Protein AF-A0A804MGW9-F1 (afdb_monomer_lite)

Structure (mmCIF, N/CA/C/O backbone):
data_AF-A0A804MGW9-F1
#
_entry.id   AF-A0A804MGW9-F1
#
loop_
_atom_site.group_PDB
_atom_site.id
_atom_site.type_symbol
_atom_site.label_atom_id
_atom_site.label_alt_id
_atom_site.label_comp_id
_atom_site.label_asym_id
_atom_site.label_entity_id
_atom_site.label_seq_id
_atom_site.pdbx_PDB_ins_code
_atom_site.Cartn_x
_atom_site.Cartn_y
_atom_site.Cartn_z
_atom_site.occupancy
_atom_site.B_iso_or_equiv
_atom_site.auth_seq_id
_atom_site.auth_comp_id
_atom_site.auth_asym_id
_atom_site.auth_atom_id
_atom_site.pdbx_PDB_model_num
ATOM 1 N N . MET A 1 1 ? -77.422 -20.253 51.905 1.00 38.09 1 MET A N 1
ATOM 2 C CA . MET A 1 1 ? -76.704 -21.201 51.023 1.00 38.09 1 MET A CA 1
ATOM 3 C C . MET A 1 1 ? -75.839 -20.375 50.079 1.00 38.09 1 MET A C 1
ATOM 5 O O . MET A 1 1 ? -76.266 -19.282 49.735 1.00 38.09 1 MET A O 1
ATOM 9 N N . VAL A 1 2 ? -74.594 -20.799 49.842 1.00 47.47 2 VAL A N 1
ATOM 10 C CA . VAL A 1 2 ? -73.449 -19.959 49.424 1.00 47.47 2 VAL A CA 1
ATOM 11 C C . VAL A 1 2 ? -73.720 -19.202 48.117 1.00 47.47 2 VAL A C 1
ATOM 13 O O . VAL A 1 2 ? -74.028 -19.816 47.105 1.00 47.47 2 VAL A O 1
ATOM 16 N N . ALA A 1 3 ? -73.618 -17.871 48.167 1.00 52.12 3 ALA A N 1
ATOM 17 C CA . ALA A 1 3 ? -73.783 -16.984 47.022 1.00 52.12 3 ALA A CA 1
ATOM 18 C C . ALA A 1 3 ? -72.464 -16.886 46.240 1.00 52.12 3 ALA A C 1
ATOM 20 O O . ALA A 1 3 ? -71.469 -16.380 46.767 1.00 52.12 3 ALA A O 1
ATOM 21 N N . GLU A 1 4 ? -72.459 -17.364 44.996 1.00 55.78 4 GLU A N 1
ATOM 22 C CA . GLU A 1 4 ? -71.411 -17.071 44.019 1.00 55.78 4 GLU A CA 1
ATOM 23 C C . GLU A 1 4 ? -71.468 -15.575 43.704 1.00 55.78 4 GLU A C 1
ATOM 25 O O . GLU A 1 4 ? -72.384 -15.080 43.052 1.00 55.78 4 GLU A O 1
ATOM 30 N N . LYS A 1 5 ? -70.523 -14.819 44.261 1.00 56.16 5 LYS A N 1
ATOM 31 C CA . LYS A 1 5 ? -70.377 -13.399 43.963 1.00 56.16 5 LYS A CA 1
ATOM 32 C C . LYS A 1 5 ? -69.587 -13.289 42.661 1.00 56.16 5 LYS A C 1
ATOM 34 O O . LYS A 1 5 ? -68.358 -13.248 42.701 1.00 56.16 5 LYS A O 1
ATOM 39 N N . GLU A 1 6 ? -70.293 -13.264 41.531 1.00 53.03 6 GLU A N 1
ATOM 40 C CA . GLU A 1 6 ? -69.767 -12.731 40.272 1.00 53.03 6 GLU A CA 1
ATOM 41 C C . GLU A 1 6 ? -69.244 -11.316 40.562 1.00 53.03 6 GLU A C 1
ATOM 43 O O . GLU A 1 6 ? -70.005 -10.385 40.822 1.00 53.03 6 GLU A O 1
ATOM 48 N N . ARG A 1 7 ? -67.919 -11.161 40.641 1.00 60.06 7 ARG A N 1
ATOM 49 C CA . ARG A 1 7 ? -67.302 -9.838 40.561 1.00 60.06 7 ARG A CA 1
ATOM 50 C C . ARG A 1 7 ? -67.260 -9.479 39.083 1.00 60.06 7 ARG A C 1
ATOM 52 O O . ARG A 1 7 ? -66.492 -10.086 38.341 1.00 60.06 7 ARG A O 1
ATOM 59 N N . GLU A 1 8 ? -68.082 -8.513 38.693 1.00 53.16 8 GLU A N 1
ATOM 60 C CA . GLU A 1 8 ? -67.968 -7.812 37.417 1.00 53.16 8 GLU A CA 1
ATOM 61 C C . GLU A 1 8 ? -66.522 -7.316 37.250 1.00 53.16 8 GLU A C 1
ATOM 63 O O . GLU A 1 8 ? -65.957 -6.686 38.149 1.00 53.16 8 GLU A O 1
ATOM 68 N N . LEU A 1 9 ? -65.894 -7.685 36.131 1.00 55.31 9 LEU A N 1
ATOM 69 C CA . LEU A 1 9 ? -64.579 -7.184 35.746 1.00 55.31 9 LEU A CA 1
ATOM 70 C C . LEU A 1 9 ? -64.722 -5.694 35.412 1.00 55.31 9 LEU A C 1
ATOM 72 O O . LEU A 1 9 ? -65.471 -5.346 34.501 1.00 55.31 9 LEU A O 1
ATOM 76 N N . GLU A 1 10 ? -64.015 -4.828 36.142 1.00 56.53 10 GLU A N 1
ATOM 77 C CA . GLU A 1 10 ? -63.905 -3.406 35.804 1.00 56.53 10 GLU A CA 1
ATOM 78 C C . GLU A 1 10 ? -63.292 -3.251 34.403 1.00 56.53 10 GLU A C 1
ATOM 80 O O . GLU A 1 10 ? -62.249 -3.832 34.078 1.00 56.53 10 GLU A O 1
ATOM 85 N N . GLU A 1 11 ? -63.965 -2.461 33.567 1.00 46.56 11 GLU A N 1
ATOM 86 C CA . GLU A 1 11 ? -63.567 -2.117 32.205 1.00 46.56 11 GLU A CA 1
ATOM 87 C C . GLU A 1 11 ? -62.153 -1.495 32.212 1.00 46.56 11 GLU A C 1
ATOM 89 O O . GLU A 1 11 ? -61.960 -0.362 32.648 1.00 46.56 11 GLU A O 1
ATOM 94 N N . GLY A 1 12 ? -61.139 -2.248 31.764 1.00 58.72 12 GLY A N 1
ATOM 95 C CA . GLY A 1 12 ? -59.753 -1.767 31.651 1.00 58.72 12 GLY A CA 1
ATOM 96 C C . GLY A 1 12 ? -58.667 -2.654 32.269 1.00 58.72 12 GLY A C 1
ATOM 97 O O . GLY A 1 12 ? -57.483 -2.387 32.050 1.00 58.72 12 GLY A O 1
ATOM 98 N N . GLU A 1 13 ? -59.005 -3.727 32.992 1.00 58.44 13 GLU A N 1
ATOM 99 C CA . GLU A 1 13 ? -57.986 -4.691 33.431 1.00 58.44 13 GLU A CA 1
ATOM 100 C C . GLU A 1 13 ? -57.482 -5.551 32.258 1.00 58.44 13 GLU A C 1
ATOM 102 O O . GLU A 1 13 ? -58.247 -6.209 31.552 1.00 58.44 13 GLU A O 1
ATOM 107 N N . ALA A 1 14 ? -56.158 -5.574 32.057 1.00 67.44 14 ALA A N 1
ATOM 108 C CA . ALA A 1 14 ? -55.523 -6.456 31.083 1.00 67.44 14 ALA A CA 1
ATOM 109 C C . ALA A 1 14 ? -55.892 -7.920 31.371 1.00 67.44 14 ALA A C 1
ATOM 111 O O . ALA A 1 14 ? -55.761 -8.389 32.505 1.00 67.44 14 ALA A O 1
ATOM 112 N N . GLN A 1 15 ? -56.313 -8.649 30.333 1.00 74.00 15 GLN A N 1
ATOM 113 C CA . GLN A 1 15 ? -56.699 -10.053 30.439 1.00 74.00 15 GLN A CA 1
ATOM 114 C C . GLN A 1 15 ? -55.578 -10.859 31.113 1.00 74.00 15 GLN A C 1
ATOM 116 O O . GLN A 1 15 ? -54.475 -11.006 30.577 1.00 74.00 15 GLN A O 1
ATOM 121 N N . LYS A 1 16 ? -55.842 -11.363 32.324 1.00 75.50 16 LYS A N 1
ATOM 122 C CA . LYS A 1 16 ? -54.868 -12.167 33.069 1.00 75.50 16 LYS A CA 1
ATOM 123 C C . LYS A 1 16 ? -54.630 -13.474 32.315 1.00 75.50 16 LYS A C 1
ATOM 125 O O . LYS A 1 16 ? -55.575 -14.172 31.957 1.00 75.50 16 LYS A O 1
ATOM 130 N N . SER A 1 17 ? -53.364 -13.834 32.103 1.00 81.69 17 SER A N 1
ATOM 131 C CA . SER A 1 17 ? -53.031 -15.149 31.551 1.00 81.69 17 SER A CA 1
ATOM 132 C C . SER A 1 17 ? -53.496 -16.262 32.505 1.00 81.69 17 SER A C 1
ATOM 134 O O . SER A 1 17 ? -53.517 -16.040 33.720 1.00 81.69 17 SER A O 1
ATOM 136 N N . PRO A 1 18 ? -53.819 -17.474 32.015 1.00 84.81 18 PRO A N 1
ATOM 137 C CA . PRO A 1 18 ? -54.221 -18.591 32.875 1.00 84.81 18 PRO A CA 1
ATOM 138 C C . PRO A 1 18 ? -53.235 -18.842 34.024 1.00 84.81 18 PRO A C 1
ATOM 140 O O . PRO A 1 18 ? -53.635 -18.974 35.179 1.00 84.81 18 PRO A O 1
ATOM 143 N N . SER A 1 19 ? -51.931 -18.782 33.740 1.00 83.38 19 SER A N 1
ATOM 144 C CA . SER A 1 19 ? -50.874 -18.888 34.750 1.00 83.38 19 SER A CA 1
ATOM 145 C C . SER A 1 19 ? -50.969 -17.808 35.826 1.00 83.38 19 SER A C 1
ATOM 147 O O . SER A 1 19 ? -50.730 -18.085 36.999 1.00 83.38 19 SER A O 1
ATOM 149 N N . LYS A 1 20 ? -51.332 -16.576 35.448 1.00 83.69 20 LYS A N 1
ATOM 150 C CA . LYS A 1 20 ? -51.485 -15.463 36.386 1.00 83.69 20 LYS A CA 1
ATOM 151 C C . LYS A 1 20 ? -52.724 -15.629 37.264 1.00 83.69 20 LYS A C 1
ATOM 153 O O . LYS A 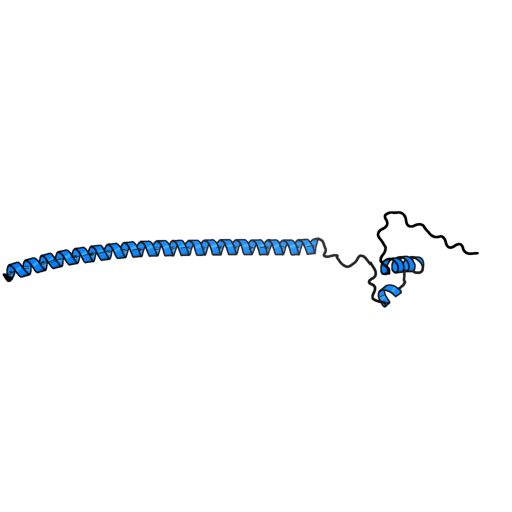1 20 ? -52.638 -15.384 38.463 1.00 83.69 20 LYS A O 1
ATOM 158 N N . ILE A 1 21 ? -53.830 -16.109 36.695 1.00 84.75 21 ILE A N 1
ATOM 159 C CA . ILE A 1 21 ? -55.058 -16.433 37.439 1.00 84.75 21 ILE A CA 1
ATOM 160 C C . ILE A 1 21 ? -54.775 -17.518 38.487 1.00 84.75 21 ILE A C 1
ATOM 162 O O . ILE A 1 21 ? -55.137 -17.365 39.656 1.00 84.75 21 ILE A O 1
ATOM 166 N N . VAL A 1 22 ? -54.075 -18.588 38.094 1.00 86.12 22 VAL A N 1
ATOM 167 C CA . VAL A 1 22 ? -53.686 -19.668 39.013 1.00 86.12 22 VAL A CA 1
ATOM 168 C C . VAL A 1 22 ? -52.704 -19.156 40.070 1.00 86.12 22 VAL A C 1
ATOM 170 O O . VAL A 1 22 ? -52.861 -19.484 41.242 1.00 86.12 22 VAL A O 1
ATOM 173 N N . ALA A 1 23 ? -51.736 -18.307 39.704 1.00 85.12 23 ALA A N 1
ATOM 174 C CA . ALA A 1 23 ? -50.789 -17.721 40.657 1.00 85.12 23 ALA A CA 1
ATOM 175 C C . ALA A 1 23 ? -51.492 -16.872 41.722 1.00 85.12 23 ALA A C 1
ATOM 177 O O . ALA A 1 23 ? -51.217 -17.026 42.912 1.00 85.12 23 ALA A O 1
ATOM 178 N N . ASP A 1 24 ? -52.422 -16.011 41.305 1.00 84.56 24 ASP A N 1
ATOM 179 C CA . ASP A 1 24 ? -53.192 -15.161 42.209 1.00 84.56 24 ASP A CA 1
ATOM 180 C C . ASP A 1 24 ? -54.087 -16.024 43.126 1.00 84.56 24 ASP A C 1
ATOM 182 O O . ASP A 1 24 ? -54.096 -15.817 44.340 1.00 84.56 24 ASP A O 1
ATOM 186 N N . SER A 1 25 ? -54.753 -17.052 42.585 1.00 86.75 25 SER A N 1
ATOM 187 C CA . SER A 1 25 ? -55.597 -17.983 43.360 1.00 86.75 25 SER A CA 1
ATOM 188 C C . SER A 1 25 ? -54.793 -18.769 44.398 1.00 86.75 25 SER A C 1
ATOM 190 O O . SER A 1 25 ? -55.159 -18.833 45.571 1.00 86.75 25 SER A O 1
ATOM 192 N N . LEU A 1 26 ? -53.645 -19.320 43.994 1.00 86.62 26 LEU A N 1
ATOM 193 C CA . LEU A 1 26 ? -52.748 -20.021 44.906 1.00 86.62 26 LEU A CA 1
ATOM 194 C C . LEU A 1 26 ? -52.207 -19.082 45.979 1.00 86.62 26 LEU A C 1
ATOM 196 O O . LEU A 1 26 ? -52.131 -19.494 47.126 1.00 86.62 26 LEU A O 1
ATOM 200 N N . SER A 1 27 ? -51.904 -17.822 45.652 1.00 82.19 27 SER A N 1
ATOM 201 C CA . SER A 1 27 ? -51.414 -16.848 46.636 1.00 82.19 27 SER A CA 1
ATOM 202 C C . SER A 1 27 ? -52.426 -16.534 47.747 1.00 82.19 27 SER A C 1
ATOM 204 O O . SER A 1 27 ? -52.018 -16.229 48.870 1.00 82.19 27 SER A O 1
ATOM 206 N N . GLN A 1 28 ? -53.729 -16.636 47.452 1.00 85.19 28 GLN A N 1
ATOM 207 C CA . GLN A 1 28 ? -54.808 -16.445 48.425 1.00 85.19 28 GLN A CA 1
ATOM 208 C C . GLN A 1 28 ? -54.997 -17.669 49.326 1.00 85.19 28 GLN A C 1
ATOM 210 O O . GLN A 1 28 ? -55.260 -17.513 50.515 1.00 85.19 28 GLN A O 1
ATOM 215 N N . ILE A 1 29 ? -54.845 -18.875 48.770 1.00 87.44 29 ILE A N 1
ATOM 216 C CA . ILE A 1 29 ? -55.028 -20.138 49.502 1.00 87.44 29 ILE A CA 1
ATOM 217 C C . ILE A 1 29 ? -53.774 -20.487 50.312 1.00 87.44 29 ILE A C 1
ATOM 219 O O . ILE A 1 29 ? -53.853 -20.853 51.481 1.00 87.44 29 ILE A O 1
ATOM 223 N N . SER A 1 30 ? -52.603 -20.392 49.684 1.00 82.31 30 SER A N 1
ATOM 224 C CA . SER A 1 30 ? -51.313 -20.745 50.261 1.00 82.31 30 SER A CA 1
ATOM 225 C C . SER A 1 30 ? -50.176 -19.970 49.598 1.00 82.31 30 SER A C 1
ATOM 227 O O . SER A 1 30 ? -49.757 -20.243 48.470 1.00 82.31 30 SER A O 1
ATOM 229 N N . ARG A 1 31 ? -49.589 -19.046 50.363 1.00 81.00 31 ARG A N 1
ATOM 230 C CA . ARG A 1 31 ? -48.411 -18.269 49.941 1.00 81.00 31 ARG A CA 1
ATOM 231 C C . ARG A 1 31 ? -47.183 -19.137 49.641 1.00 81.00 31 ARG A C 1
ATOM 233 O O . ARG A 1 31 ? -46.263 -18.656 48.991 1.00 81.00 31 ARG A O 1
ATOM 240 N N . SER A 1 32 ? -47.165 -20.386 50.105 1.00 83.88 32 SER A N 1
ATOM 241 C CA . SER A 1 32 ? -46.084 -21.354 49.903 1.00 83.88 32 SER A CA 1
ATOM 242 C C . SER A 1 32 ? -46.417 -22.436 48.868 1.00 83.88 32 SER A C 1
ATOM 244 O O . SER A 1 32 ? -45.742 -23.463 48.823 1.00 83.88 32 SER A O 1
ATOM 246 N N . SER A 1 33 ? -47.447 -22.242 48.033 1.00 82.19 33 SER A N 1
ATOM 247 C CA . SER A 1 33 ? -47.787 -23.213 46.989 1.00 82.19 33 SER A CA 1
ATOM 248 C C . SER A 1 33 ? -46.636 -23.412 45.999 1.00 82.19 33 SER A C 1
ATOM 250 O O . SER A 1 33 ? -46.192 -22.482 45.327 1.00 82.19 33 SER A O 1
ATOM 252 N N . THR A 1 34 ? -46.197 -24.661 45.869 1.00 85.56 34 THR A N 1
ATOM 253 C CA . THR A 1 34 ? -45.187 -25.104 44.900 1.00 85.56 34 THR A CA 1
ATOM 254 C C . THR A 1 34 ? -45.805 -25.602 43.594 1.00 85.56 34 THR A C 1
ATOM 256 O O . THR A 1 34 ? -45.073 -26.010 42.699 1.00 85.56 34 THR A O 1
ATOM 259 N N . PHE A 1 35 ? -47.136 -25.543 43.446 1.00 86.62 35 PHE A N 1
ATOM 260 C CA . PHE A 1 35 ? -47.847 -26.103 42.292 1.00 86.62 35 PHE A CA 1
ATOM 261 C C . PHE A 1 35 ? -47.325 -25.559 40.958 1.00 86.62 35 PHE A C 1
ATOM 263 O O . PHE A 1 35 ? -46.923 -26.347 40.112 1.00 86.62 35 PHE A O 1
ATOM 270 N N . LEU A 1 36 ? -47.276 -24.230 40.792 1.00 86.19 36 LEU A N 1
ATOM 271 C CA . LEU A 1 36 ? -46.787 -23.601 39.558 1.00 86.19 36 LEU A CA 1
ATOM 272 C C . LEU A 1 36 ? -45.323 -23.963 39.249 1.00 86.19 36 LEU A C 1
ATOM 274 O O . LEU A 1 36 ? -45.088 -24.473 38.152 1.00 86.19 36 LEU A O 1
ATOM 278 N N . PRO A 1 37 ? -44.366 -23.808 40.192 1.00 83.38 37 PRO A N 1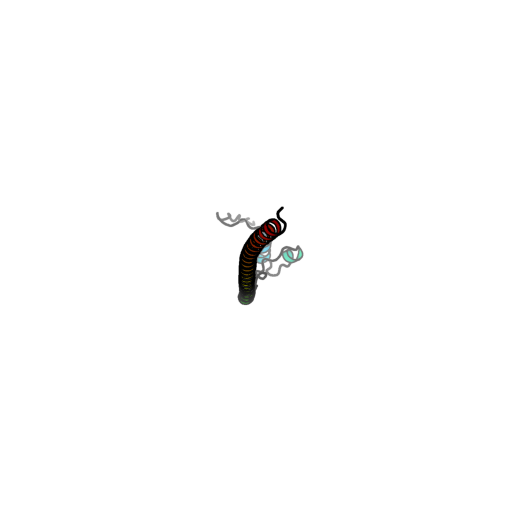
ATOM 279 C CA . PRO A 1 37 ? -43.007 -24.314 40.013 1.00 83.38 37 PRO A CA 1
ATOM 280 C C . PRO A 1 37 ? -42.944 -25.784 39.581 1.00 83.38 37 PRO A C 1
ATOM 282 O O . PRO A 1 37 ? -42.213 -26.113 38.651 1.00 83.38 37 PRO A O 1
ATOM 285 N N . ASN A 1 38 ? -43.727 -26.660 40.220 1.00 86.44 38 ASN A N 1
ATOM 286 C CA . ASN A 1 38 ? -43.690 -28.104 39.975 1.00 86.44 38 ASN A CA 1
ATOM 287 C C . ASN A 1 38 ? -44.226 -28.496 38.589 1.00 86.44 38 ASN A C 1
ATOM 289 O O . ASN A 1 38 ? -43.785 -29.501 38.041 1.00 86.44 38 ASN A O 1
ATOM 293 N N . ILE A 1 39 ? -45.146 -27.715 38.009 1.00 87.06 39 ILE A N 1
ATOM 294 C CA . ILE A 1 39 ? -45.634 -27.917 36.632 1.00 87.06 39 ILE A CA 1
ATOM 295 C C . ILE A 1 39 ? -44.821 -27.136 35.585 1.00 87.06 39 ILE A C 1
ATOM 297 O O . ILE A 1 39 ? -45.216 -27.063 34.424 1.00 87.06 39 ILE A O 1
ATOM 301 N N . GLY A 1 40 ? -43.703 -26.520 35.984 1.00 83.25 40 GLY A N 1
ATOM 302 C CA . GLY A 1 40 ? -42.830 -25.760 35.089 1.00 83.25 40 GLY A CA 1
ATOM 303 C C . GLY A 1 40 ? -43.333 -24.357 34.741 1.00 83.25 40 GLY A C 1
ATOM 304 O O . GLY A 1 40 ? -42.782 -23.723 33.843 1.00 83.25 40 GLY A O 1
ATOM 305 N N . VAL A 1 41 ? -44.350 -23.839 35.438 1.00 80.25 41 VAL A N 1
ATOM 306 C CA . VAL A 1 41 ? -44.772 -22.442 35.290 1.00 80.25 41 VAL A CA 1
ATOM 307 C C . VAL A 1 41 ? -43.867 -21.578 36.172 1.00 80.25 41 VAL A C 1
ATOM 309 O O . VAL A 1 41 ? -43.948 -21.672 37.401 1.00 80.25 41 VAL A O 1
ATOM 312 N N . PRO A 1 42 ? -43.006 -20.723 35.587 1.00 69.25 42 PRO A N 1
ATOM 313 C CA . PRO A 1 42 ? -42.109 -19.888 36.368 1.00 69.25 42 PRO A CA 1
ATOM 314 C C . PRO A 1 42 ? -42.935 -18.971 37.266 1.00 69.25 42 PRO A C 1
ATOM 316 O O . PRO A 1 42 ? -43.822 -18.246 36.804 1.00 69.25 42 PRO A O 1
ATOM 319 N N . THR A 1 43 ? -42.649 -18.993 38.568 1.00 65.50 43 THR A N 1
ATOM 320 C CA . THR A 1 43 ? -43.185 -17.982 39.472 1.00 65.50 43 THR A CA 1
ATOM 321 C C . THR A 1 43 ? -42.718 -16.634 38.960 1.00 65.50 43 THR A C 1
ATOM 323 O O . THR A 1 43 ? -41.532 -16.445 38.693 1.00 65.50 43 THR A O 1
ATOM 326 N N . THR A 1 44 ? -43.626 -15.668 38.844 1.00 64.44 44 THR A N 1
ATOM 327 C CA . THR A 1 44 ? -43.267 -14.269 38.588 1.00 64.44 44 THR A CA 1
ATOM 328 C C . THR A 1 44 ? -42.607 -13.664 39.836 1.00 64.44 44 THR A C 1
ATOM 330 O O . THR A 1 44 ? -43.018 -12.617 40.330 1.00 64.44 44 THR A O 1
ATOM 333 N N . SER A 1 45 ? -41.617 -14.345 40.412 1.00 56.00 45 SER A N 1
ATOM 334 C CA . SER A 1 45 ? -40.623 -13.737 41.274 1.00 56.00 45 SER A CA 1
ATOM 335 C C . SER A 1 45 ? -39.788 -12.847 40.364 1.00 56.00 45 SER A C 1
ATOM 337 O O . SER A 1 45 ? -39.041 -13.325 39.510 1.00 56.00 45 SER A O 1
ATOM 339 N N . LYS A 1 46 ? -40.014 -11.539 40.489 1.00 53.84 46 LYS A N 1
ATOM 340 C CA . LYS A 1 46 ? -39.262 -10.456 39.852 1.00 53.84 46 LYS A CA 1
ATOM 341 C C . LYS A 1 46 ? -37.789 -10.530 40.282 1.00 53.84 46 LYS A C 1
ATOM 343 O O . LYS A 1 46 ? -37.352 -9.749 41.113 1.00 53.84 46 LYS A O 1
ATOM 348 N N . THR A 1 47 ? -37.035 -11.483 39.752 1.00 43.59 47 THR A N 1
ATOM 349 C CA . THR A 1 47 ? -35.623 -11.704 40.101 1.00 43.59 47 THR A CA 1
ATOM 350 C C . THR A 1 47 ? -34.947 -12.484 38.972 1.00 43.59 47 THR A C 1
ATOM 352 O O . THR A 1 47 ? -34.488 -13.604 39.142 1.00 43.59 47 THR A O 1
ATOM 355 N N . GLY A 1 48 ? -34.941 -11.904 37.767 1.00 47.75 48 GLY A N 1
ATOM 356 C CA . GLY A 1 48 ? -34.303 -12.511 36.586 1.00 47.75 48 GLY A CA 1
ATOM 357 C C . GLY A 1 48 ? -33.583 -11.532 35.655 1.00 47.75 48 GLY A C 1
ATOM 358 O O . GLY A 1 48 ? -33.068 -11.942 34.622 1.00 47.75 48 GLY A O 1
ATOM 359 N N . ARG A 1 49 ? -33.528 -10.237 35.994 1.00 48.66 49 ARG A N 1
ATOM 360 C CA . ARG A 1 49 ? -32.827 -9.216 35.200 1.00 48.66 49 ARG A CA 1
ATOM 361 C C . ARG A 1 49 ? -32.255 -8.129 36.107 1.00 48.66 49 ARG A C 1
ATOM 363 O O . ARG A 1 49 ? -32.679 -6.984 36.057 1.00 48.66 49 ARG A O 1
ATOM 370 N N . SER A 1 50 ? -31.302 -8.505 36.951 1.00 50.09 50 SER A N 1
ATOM 371 C CA . SER A 1 50 ? -30.412 -7.543 37.605 1.00 50.09 50 SER A CA 1
ATOM 372 C C . SER A 1 50 ? -29.005 -7.742 37.058 1.00 50.09 50 SER A C 1
ATOM 374 O O . SER A 1 50 ? -28.096 -8.139 37.778 1.00 50.09 50 SER A O 1
ATOM 376 N N . THR A 1 51 ? -28.806 -7.453 35.770 1.00 57.31 51 THR A N 1
ATOM 377 C CA . THR A 1 51 ? -27.525 -6.849 35.389 1.00 57.31 51 THR A CA 1
ATOM 378 C C . THR A 1 51 ? -27.441 -5.572 36.210 1.00 57.31 51 THR A C 1
ATOM 380 O O . THR A 1 51 ? -28.249 -4.667 35.998 1.00 57.31 51 THR A O 1
ATOM 383 N N . SER A 1 52 ? -26.577 -5.546 37.230 1.00 71.69 52 SER A N 1
ATOM 384 C CA . SER A 1 52 ? -26.433 -4.352 38.061 1.00 71.69 52 SER A CA 1
ATOM 385 C C . SER A 1 52 ? -26.124 -3.164 37.147 1.00 71.69 52 SER A C 1
ATOM 387 O O . SER A 1 52 ? -25.478 -3.329 36.109 1.00 71.69 52 SER A O 1
ATOM 389 N N . LEU A 1 53 ? -26.586 -1.969 37.511 1.00 82.50 53 LEU A N 1
ATOM 390 C CA . LEU A 1 53 ? -26.305 -0.753 36.746 1.00 82.50 53 LEU A CA 1
ATOM 391 C C . LEU A 1 53 ? -24.797 -0.604 36.460 1.00 82.50 53 LEU A C 1
ATOM 393 O O . LEU A 1 53 ? -24.411 -0.198 35.370 1.00 82.50 53 LEU A O 1
ATOM 397 N N . ALA A 1 54 ? -23.949 -1.034 37.402 1.00 83.25 54 ALA A N 1
ATOM 398 C CA . ALA A 1 54 ? -22.500 -1.069 37.239 1.00 83.25 54 ALA A CA 1
ATOM 399 C C . ALA A 1 54 ? -22.032 -2.079 36.174 1.00 83.25 54 ALA A C 1
ATOM 401 O O . ALA A 1 54 ? -21.153 -1.759 35.379 1.00 83.25 54 ALA A O 1
ATOM 402 N N . ALA A 1 55 ? -22.629 -3.274 36.106 1.00 85.31 55 ALA A N 1
ATOM 403 C CA . ALA A 1 55 ? -22.314 -4.255 35.065 1.00 85.31 55 ALA A CA 1
ATOM 404 C C . ALA A 1 55 ? -22.737 -3.765 33.668 1.00 85.31 55 ALA A C 1
ATOM 406 O O . ALA A 1 55 ? -22.002 -3.957 32.702 1.00 85.31 55 ALA A O 1
ATOM 407 N N . GLN A 1 56 ? -23.889 -3.091 33.559 1.00 87.81 56 GLN A N 1
ATOM 408 C CA . GLN A 1 56 ? -24.317 -2.472 32.303 1.00 87.81 56 GLN A CA 1
ATOM 409 C C . GLN A 1 56 ? -23.384 -1.323 31.893 1.00 87.81 56 GLN A C 1
ATOM 411 O O . GLN A 1 56 ? -22.962 -1.282 30.741 1.00 87.81 56 GLN A O 1
ATOM 416 N N . ALA A 1 57 ? -23.019 -0.442 32.830 1.00 88.81 57 ALA A N 1
ATOM 417 C CA . ALA A 1 57 ? -22.093 0.662 32.581 1.00 88.81 57 ALA A CA 1
ATOM 418 C C . ALA A 1 57 ? -20.708 0.163 32.140 1.00 88.81 57 ALA A C 1
ATOM 420 O O . ALA A 1 57 ? -20.131 0.706 31.206 1.00 88.81 57 ALA A O 1
ATOM 421 N N . HIS A 1 58 ? -20.204 -0.913 32.751 1.00 91.38 58 HIS A N 1
ATOM 422 C CA . HIS A 1 58 ? -18.934 -1.517 32.353 1.00 91.38 58 HIS A CA 1
ATOM 423 C C . HIS A 1 58 ? -18.991 -2.110 30.939 1.00 91.38 58 HIS A C 1
ATOM 425 O O . HIS A 1 58 ? -18.080 -1.889 30.146 1.00 91.38 58 HIS A O 1
ATOM 431 N N . MET A 1 59 ? -20.063 -2.833 30.590 1.00 90.94 59 MET A N 1
ATOM 432 C CA . MET A 1 59 ? -20.229 -3.329 29.218 1.00 90.94 59 MET A CA 1
ATOM 433 C C . MET A 1 59 ? -20.313 -2.180 28.214 1.00 90.94 59 MET A C 1
ATOM 435 O O . MET A 1 59 ? -19.668 -2.243 27.173 1.00 90.94 59 MET A O 1
ATOM 439 N N . GLN A 1 60 ? -21.074 -1.128 28.526 1.00 93.25 60 GLN A N 1
ATOM 440 C CA . GLN A 1 60 ? -21.193 0.038 27.657 1.00 93.25 60 GLN A CA 1
ATOM 441 C C . GLN A 1 60 ? -19.841 0.735 27.454 1.00 93.25 60 GLN A C 1
ATOM 443 O O . GLN A 1 60 ? -19.464 0.974 26.311 1.00 93.25 60 GLN A O 1
ATOM 448 N N . ALA A 1 61 ? -19.080 0.964 28.528 1.00 93.38 61 ALA A N 1
ATOM 449 C CA . ALA A 1 61 ? -17.741 1.545 28.449 1.00 93.38 61 ALA A CA 1
ATOM 450 C C . ALA A 1 61 ? -16.795 0.697 27.582 1.00 93.38 61 ALA A C 1
ATOM 452 O O . ALA A 1 61 ? -16.079 1.241 26.750 1.00 93.38 61 ALA A O 1
ATOM 453 N N . GLN A 1 62 ? -16.843 -0.635 27.700 1.00 95.44 62 GLN A N 1
ATOM 454 C CA . GLN A 1 62 ? -16.052 -1.524 26.841 1.00 95.44 62 GLN A CA 1
ATOM 455 C C . GLN A 1 62 ? -16.472 -1.477 25.368 1.00 95.44 62 GLN A C 1
ATOM 457 O O . GLN A 1 62 ? -15.626 -1.607 24.484 1.00 95.44 62 GLN A O 1
ATOM 462 N N . PHE A 1 63 ? -17.768 -1.333 25.076 1.00 95.31 63 PHE A N 1
ATOM 463 C CA . PHE A 1 63 ? -18.235 -1.154 23.700 1.00 95.31 63 PHE A CA 1
ATOM 464 C C . PHE A 1 63 ? -17.778 0.186 23.124 1.00 95.31 63 PHE A C 1
ATOM 466 O O . PHE A 1 63 ? -17.329 0.222 21.982 1.00 95.31 63 PHE A O 1
ATOM 473 N N . GLU A 1 64 ? -17.854 1.261 23.907 1.00 96.19 64 GLU A N 1
ATOM 474 C CA . GLU A 1 64 ? -17.388 2.591 23.507 1.00 96.19 64 GLU A CA 1
ATOM 475 C C . GLU A 1 64 ? -15.867 2.615 23.296 1.00 96.19 64 GLU A C 1
ATOM 477 O O . GLU A 1 64 ? -15.406 3.139 22.285 1.00 96.19 64 GLU A O 1
ATOM 482 N N . GLU A 1 65 ? -15.091 1.970 24.172 1.00 95.12 65 GLU A N 1
ATOM 483 C CA . GLU A 1 65 ? -13.638 1.821 24.027 1.00 95.12 65 GLU A CA 1
ATOM 484 C C . GLU A 1 65 ? -13.272 1.050 22.752 1.00 95.12 65 GLU A C 1
ATOM 486 O O . GLU A 1 65 ? -12.444 1.508 21.965 1.00 95.12 65 GLU A O 1
ATOM 491 N N . LYS A 1 66 ? -13.928 -0.090 22.495 1.00 96.00 66 LYS A N 1
ATOM 492 C CA . LYS A 1 66 ? -13.706 -0.867 21.264 1.00 96.00 66 LYS A CA 1
ATOM 493 C C . LYS A 1 66 ? -14.083 -0.083 20.015 1.00 96.00 66 LYS A C 1
ATOM 495 O O . LYS A 1 66 ? -13.347 -0.120 19.035 1.00 96.00 66 LYS A O 1
ATOM 500 N N . LEU A 1 67 ? -15.203 0.636 20.056 1.00 96.50 67 LEU A N 1
ATOM 501 C CA . LEU A 1 67 ? -15.648 1.473 18.946 1.00 96.50 67 LEU A CA 1
ATOM 502 C C . LEU A 1 67 ? -14.652 2.604 18.670 1.00 96.50 67 LEU A C 1
ATOM 504 O O . LEU A 1 67 ? -14.389 2.932 17.514 1.00 96.50 67 LEU A O 1
ATOM 508 N N . GLN A 1 68 ? -14.089 3.197 19.721 1.00 96.50 68 GLN A N 1
ATOM 509 C CA . GLN A 1 68 ? -13.088 4.245 19.593 1.00 96.50 68 GLN A CA 1
ATOM 510 C C . GLN A 1 68 ? -11.773 3.698 19.021 1.00 96.50 68 GLN A C 1
ATOM 512 O O . GLN A 1 68 ? -11.238 4.284 18.081 1.00 96.50 68 GLN A O 1
ATOM 517 N N . ALA A 1 69 ? -11.304 2.546 19.509 1.00 95.88 69 ALA A N 1
ATOM 518 C CA . ALA A 1 69 ? -10.123 1.873 18.971 1.00 95.88 69 ALA A CA 1
ATOM 519 C C . ALA A 1 69 ? -10.296 1.513 17.484 1.00 95.88 69 ALA A C 1
ATOM 521 O O . ALA A 1 69 ? -9.406 1.773 16.679 1.00 95.88 69 ALA A O 1
ATOM 522 N N . GLU A 1 70 ? -11.466 0.998 17.090 1.00 95.88 70 GLU A N 1
ATOM 523 C CA . GLU A 1 70 ? -11.772 0.689 15.688 1.00 95.88 70 GLU A CA 1
ATOM 524 C C . GLU A 1 70 ? -11.775 1.948 14.807 1.00 95.88 70 GLU A C 1
ATOM 526 O O . GLU A 1 70 ? -11.258 1.926 13.690 1.00 95.88 70 GLU A O 1
ATOM 531 N N . ARG A 1 71 ? -12.296 3.076 15.310 1.00 97.25 71 ARG A N 1
ATOM 532 C CA . ARG A 1 71 ? -12.249 4.363 14.596 1.00 97.25 71 ARG A CA 1
ATOM 533 C C . ARG A 1 71 ? -10.828 4.877 14.416 1.00 97.25 71 ARG A C 1
ATOM 535 O O . ARG A 1 71 ? -10.505 5.376 13.340 1.00 97.25 71 ARG A O 1
ATOM 542 N N . GLU A 1 72 ? -9.987 4.762 15.437 1.00 96.69 72 GLU A N 1
ATOM 543 C CA . GLU A 1 72 ? -8.579 5.155 15.351 1.00 96.69 72 GLU A CA 1
ATOM 544 C C . GLU A 1 72 ? -7.804 4.260 14.381 1.00 96.69 72 GLU A C 1
ATOM 546 O O . GLU A 1 72 ? -7.033 4.762 13.564 1.00 96.69 72 GLU A O 1
ATOM 551 N N . GLU A 1 73 ? -8.041 2.947 14.403 1.00 96.56 73 GLU A N 1
ATOM 552 C CA . GLU A 1 73 ? -7.449 2.028 13.429 1.00 96.56 73 GLU A CA 1
ATOM 553 C C . GLU A 1 73 ? -7.923 2.312 12.001 1.00 96.56 73 GLU A C 1
ATOM 555 O O . GLU A 1 73 ? -7.113 2.298 11.073 1.00 96.56 73 GLU A O 1
ATOM 560 N N . ALA A 1 74 ? -9.213 2.597 11.808 1.00 96.56 74 ALA A N 1
ATOM 561 C CA . ALA A 1 74 ? -9.755 2.976 10.507 1.00 96.56 74 ALA A CA 1
ATOM 562 C C . ALA A 1 74 ? -9.137 4.289 10.002 1.00 96.56 74 ALA A C 1
ATOM 564 O O . ALA A 1 74 ? -8.741 4.365 8.839 1.00 96.56 74 ALA A O 1
ATOM 565 N N . ALA A 1 75 ? -8.985 5.289 10.878 1.00 97.25 75 ALA A N 1
ATOM 566 C CA . ALA A 1 75 ? -8.333 6.553 10.549 1.00 97.25 75 ALA A CA 1
ATOM 567 C C . ALA A 1 75 ? -6.857 6.354 10.168 1.00 97.25 75 ALA A C 1
ATOM 569 O O . ALA A 1 75 ? -6.419 6.876 9.146 1.00 97.25 75 ALA A O 1
ATOM 570 N N . ARG A 1 76 ? -6.108 5.533 10.920 1.00 96.88 76 ARG A N 1
ATOM 571 C CA . ARG A 1 76 ? -4.709 5.201 10.596 1.00 96.88 76 ARG A CA 1
ATOM 572 C C . ARG A 1 76 ? -4.580 4.474 9.262 1.00 96.88 76 ARG A C 1
ATOM 574 O O . ARG A 1 76 ? -3.721 4.827 8.464 1.00 96.88 76 ARG A O 1
ATOM 581 N N . LYS A 1 77 ? -5.445 3.491 8.989 1.00 97.44 77 LYS A N 1
ATOM 582 C CA . LYS A 1 77 ? -5.459 2.781 7.697 1.00 97.44 77 LYS A CA 1
ATOM 583 C C . LYS A 1 77 ? -5.788 3.721 6.541 1.00 97.44 77 LYS A C 1
ATOM 585 O O . LYS A 1 77 ? -5.206 3.597 5.469 1.00 97.44 77 LYS A O 1
ATOM 590 N N . GLN A 1 78 ? -6.712 4.656 6.748 1.00 96.94 78 GLN A N 1
ATOM 591 C CA . GLN A 1 78 ? -7.044 5.663 5.747 1.00 96.94 78 GLN A CA 1
ATOM 592 C C . GLN A 1 78 ? -5.853 6.589 5.470 1.00 96.94 78 GLN A C 1
ATOM 594 O O . GLN A 1 78 ? -5.551 6.843 4.306 1.00 96.94 78 GLN A O 1
ATOM 599 N N . GLU A 1 79 ? -5.165 7.056 6.513 1.00 97.12 79 GLU A N 1
ATOM 600 C CA . GLU A 1 79 ? -3.962 7.883 6.384 1.00 97.12 79 GLU A CA 1
ATOM 601 C C . GLU A 1 79 ? -2.830 7.125 5.677 1.00 97.12 79 GLU A C 1
ATOM 603 O O . GLU A 1 79 ? -2.220 7.653 4.749 1.00 97.12 79 GLU A O 1
ATOM 608 N N . GLU A 1 80 ? -2.602 5.859 6.033 1.00 97.44 80 GLU A N 1
ATOM 609 C CA . GLU A 1 80 ? -1.604 5.004 5.385 1.00 97.44 80 GLU A CA 1
ATOM 610 C C . GLU A 1 80 ? -1.904 4.811 3.892 1.00 97.44 80 GLU A C 1
ATOM 612 O O . GLU A 1 80 ? -1.025 5.000 3.051 1.00 97.44 80 GLU A O 1
ATOM 617 N N . LEU A 1 81 ? -3.153 4.490 3.539 1.00 98.00 81 LEU A N 1
ATOM 618 C CA . LEU A 1 81 ? -3.568 4.350 2.141 1.00 98.00 81 LEU A CA 1
ATOM 619 C C . LEU A 1 81 ? -3.429 5.668 1.373 1.00 98.00 81 LEU A C 1
ATOM 621 O O . LEU A 1 81 ? -3.001 5.668 0.218 1.00 98.00 81 LEU A O 1
ATOM 625 N N . GLN A 1 82 ? -3.757 6.796 2.003 1.00 97.69 82 GLN A N 1
ATOM 626 C CA . GLN A 1 82 ? -3.597 8.113 1.397 1.00 97.69 82 GLN A CA 1
ATOM 627 C C . GLN A 1 82 ? -2.118 8.444 1.153 1.00 97.69 82 GLN A C 1
ATOM 629 O O . GLN A 1 82 ? -1.774 8.913 0.067 1.00 97.69 82 GLN A O 1
ATOM 634 N N . ALA A 1 83 ? -1.239 8.144 2.112 1.00 96.94 83 ALA A N 1
ATOM 635 C CA . ALA A 1 83 ? 0.203 8.312 1.965 1.00 96.94 83 ALA A CA 1
ATOM 636 C C . ALA A 1 83 ? 0.772 7.408 0.857 1.00 96.94 83 ALA A C 1
ATOM 638 O O . ALA A 1 83 ? 1.581 7.858 0.046 1.00 96.94 83 ALA A O 1
ATOM 639 N N . GLN A 1 84 ? 0.308 6.156 0.759 1.00 97.56 84 GLN A N 1
ATOM 640 C CA . GLN A 1 84 ? 0.700 5.2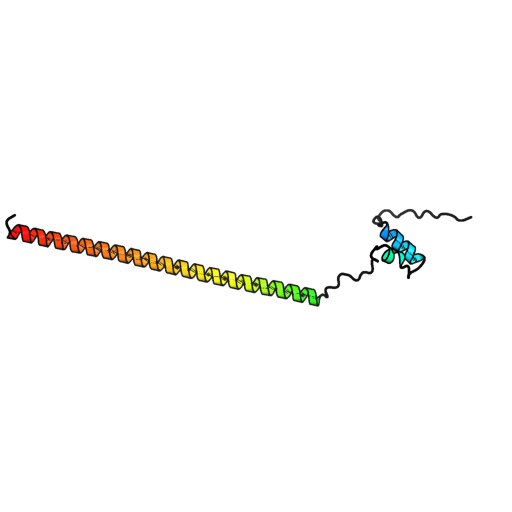44 -0.319 1.00 97.56 84 GLN A CA 1
ATOM 641 C C . GLN A 1 84 ? 0.249 5.747 -1.696 1.00 97.56 84 GLN A C 1
ATOM 643 O O . GLN A 1 84 ? 1.026 5.681 -2.648 1.00 97.56 84 GLN A O 1
ATOM 648 N N . LEU A 1 85 ? -0.970 6.285 -1.816 1.00 98.00 85 LEU A N 1
ATOM 649 C CA . LEU A 1 85 ? -1.452 6.883 -3.065 1.00 98.00 85 LEU A CA 1
ATOM 650 C C . LEU A 1 85 ? -0.621 8.101 -3.473 1.00 98.00 85 LEU A C 1
ATOM 652 O O . LEU A 1 85 ? -0.248 8.216 -4.638 1.00 98.00 85 LEU A O 1
ATOM 656 N N . GLN A 1 86 ? -0.284 8.976 -2.523 1.00 97.88 86 GLN A N 1
ATOM 657 C CA . GLN A 1 86 ? 0.584 10.126 -2.787 1.00 97.88 86 GLN A CA 1
ATOM 658 C C . GLN A 1 86 ? 1.988 9.691 -3.222 1.00 97.88 86 GLN A C 1
ATOM 660 O O . GLN A 1 86 ? 2.522 10.233 -4.188 1.00 97.88 86 GLN A O 1
ATOM 665 N N . ALA A 1 87 ? 2.566 8.677 -2.571 1.00 97.25 87 ALA A N 1
ATOM 666 C CA . ALA A 1 87 ? 3.864 8.128 -2.954 1.00 97.25 87 ALA A CA 1
ATOM 667 C C . ALA A 1 87 ? 3.836 7.507 -4.361 1.00 97.25 87 ALA A C 1
ATOM 669 O O . ALA A 1 87 ? 4.748 7.737 -5.154 1.00 97.25 87 ALA A O 1
ATOM 670 N N . GLN A 1 88 ? 2.777 6.764 -4.702 1.00 97.75 88 GLN A N 1
ATOM 671 C CA . GLN A 1 88 ? 2.603 6.210 -6.048 1.00 97.75 88 GLN A CA 1
ATOM 672 C C . GLN A 1 88 ? 2.419 7.302 -7.101 1.00 97.75 88 GLN A C 1
ATOM 674 O O . GLN A 1 88 ? 2.971 7.191 -8.194 1.00 97.75 88 GLN A O 1
ATOM 679 N N . GLN A 1 89 ? 1.676 8.363 -6.781 1.00 97.50 89 GLN A N 1
ATOM 680 C CA . GLN A 1 89 ? 1.496 9.497 -7.678 1.00 97.50 89 GLN A CA 1
ATOM 681 C C . GLN A 1 89 ? 2.823 10.223 -7.932 1.00 97.50 89 GLN A C 1
ATOM 683 O O . GLN A 1 89 ? 3.174 10.442 -9.089 1.00 97.50 89 GLN A O 1
ATOM 688 N N . ALA A 1 90 ? 3.596 10.507 -6.881 1.00 97.56 90 ALA A N 1
A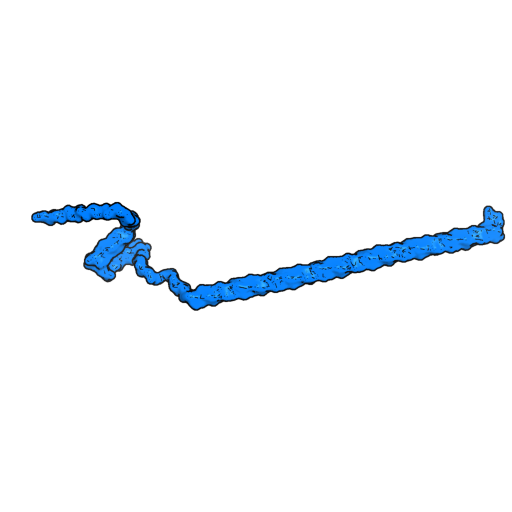TOM 689 C CA . ALA A 1 90 ? 4.915 11.124 -7.007 1.00 97.56 90 ALA A CA 1
ATOM 690 C C . ALA A 1 90 ? 5.880 10.254 -7.833 1.00 97.56 90 ALA A C 1
ATOM 692 O O . ALA A 1 90 ? 6.545 10.754 -8.737 1.00 97.56 90 ALA A O 1
ATO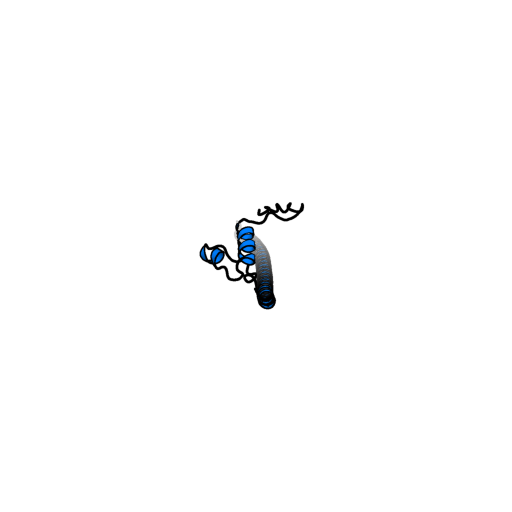M 693 N N . ALA A 1 91 ? 5.899 8.938 -7.591 1.00 97.56 91 ALA A N 1
ATOM 694 C CA . ALA A 1 91 ? 6.709 8.003 -8.372 1.00 97.56 91 ALA A CA 1
ATOM 695 C C . ALA A 1 91 ? 6.268 7.937 -9.846 1.00 97.56 91 ALA A C 1
ATOM 697 O O . ALA A 1 91 ? 7.097 7.793 -10.746 1.00 97.56 91 ALA A O 1
ATOM 698 N N . LEU A 1 92 ? 4.965 8.037 -10.126 1.00 97.88 92 LEU A N 1
ATOM 699 C CA . LEU A 1 92 ? 4.455 8.075 -11.496 1.00 97.88 92 LEU A CA 1
ATOM 700 C C . LEU A 1 92 ? 4.871 9.367 -12.212 1.00 97.88 92 LEU A C 1
ATOM 702 O O . LEU A 1 92 ? 5.302 9.307 -13.363 1.00 97.88 92 LEU A O 1
ATOM 706 N N . GLU A 1 93 ? 4.770 10.513 -11.542 1.00 97.75 93 GLU A N 1
ATOM 707 C CA . GLU A 1 93 ? 5.195 11.813 -12.074 1.00 97.75 93 GLU A CA 1
ATOM 708 C C . GLU A 1 93 ? 6.703 11.846 -12.357 1.00 97.75 93 GL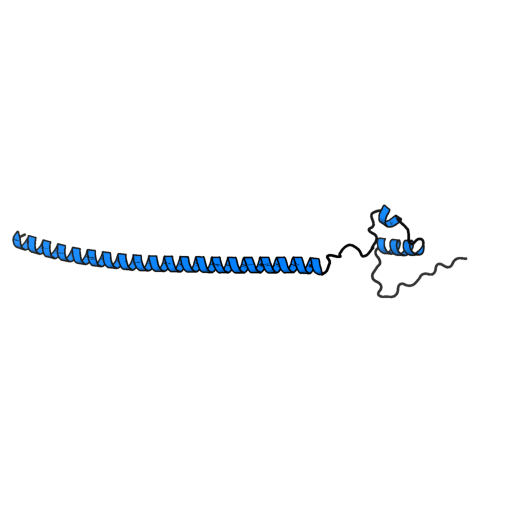U A C 1
ATOM 710 O O . GLU A 1 93 ? 7.120 12.283 -13.433 1.00 97.75 93 GLU A O 1
ATOM 715 N N . GLU A 1 94 ? 7.522 11.304 -11.450 1.00 97.50 94 GLU A N 1
ATOM 716 C CA . GLU A 1 94 ? 8.968 11.166 -11.647 1.00 97.50 94 GLU A CA 1
ATOM 717 C C . GLU A 1 94 ? 9.288 10.302 -12.876 1.00 97.50 94 GLU A C 1
ATOM 719 O O . GLU A 1 94 ? 10.065 10.712 -13.740 1.00 97.50 94 GLU A O 1
ATOM 724 N N . ASN A 1 95 ? 8.629 9.149 -13.018 1.00 97.56 95 ASN A N 1
ATOM 725 C CA . ASN A 1 95 ? 8.816 8.271 -14.175 1.00 97.56 95 ASN A CA 1
ATOM 726 C C . ASN A 1 95 ? 8.389 8.930 -15.494 1.00 97.56 95 ASN A C 1
ATOM 728 O O . ASN A 1 95 ? 9.042 8.737 -16.519 1.00 97.56 95 ASN A O 1
ATOM 732 N N . GLN A 1 96 ? 7.311 9.718 -15.493 1.00 97.56 96 GLN A N 1
ATOM 733 C CA . GLN A 1 96 ? 6.888 10.471 -16.677 1.00 97.56 96 GLN A CA 1
ATOM 734 C C . GLN A 1 96 ? 7.903 11.553 -17.055 1.00 97.56 96 GLN A C 1
ATOM 736 O O . GLN A 1 96 ? 8.203 11.727 -18.239 1.00 97.56 96 GLN A O 1
ATOM 741 N N . SER A 1 97 ? 8.451 12.255 -16.060 1.00 97.69 97 SER A N 1
ATOM 742 C CA . SER A 1 97 ? 9.516 13.239 -16.262 1.00 97.69 97 SER A CA 1
ATOM 743 C C . SER A 1 97 ? 10.768 12.584 -16.848 1.00 97.69 97 SER A C 1
ATOM 745 O O . SER A 1 97 ? 11.272 13.026 -17.882 1.00 97.69 97 SER A O 1
ATOM 747 N N . LEU A 1 98 ? 11.205 11.464 -16.262 1.00 98.00 98 LEU A N 1
ATOM 748 C CA . LEU A 1 98 ? 12.352 10.696 -16.739 1.00 98.00 98 LEU A CA 1
ATOM 749 C C . LEU A 1 98 ? 12.136 10.193 -18.169 1.00 98.00 98 LEU A C 1
ATOM 751 O O . LEU A 1 98 ? 13.010 10.351 -19.017 1.00 98.00 98 LEU A O 1
ATOM 755 N N . LEU A 1 99 ? 10.951 9.656 -18.475 1.00 98.06 99 LEU A N 1
ATOM 756 C CA . LEU A 1 99 ? 10.611 9.205 -19.823 1.00 98.06 99 LEU A CA 1
ATOM 757 C C . LEU A 1 99 ? 10.699 10.351 -20.838 1.00 98.06 99 LEU A C 1
ATOM 759 O O . LEU A 1 99 ? 11.217 10.163 -21.940 1.00 98.06 99 LEU A O 1
ATOM 763 N N . ARG A 1 100 ? 10.218 11.545 -20.473 1.00 97.94 100 ARG A N 1
ATOM 764 C CA . ARG A 1 100 ? 10.307 12.737 -21.323 1.00 97.94 100 ARG A CA 1
ATOM 765 C C . ARG A 1 100 ? 11.758 13.159 -21.541 1.00 97.94 100 ARG A C 1
ATOM 767 O O . ARG A 1 100 ? 12.141 13.387 -22.686 1.00 97.94 100 ARG A O 1
ATOM 774 N N . GLN A 1 101 ? 12.564 13.189 -20.481 1.00 97.69 101 GLN A N 1
ATOM 775 C CA . GLN A 1 101 ? 13.992 13.488 -20.568 1.00 97.69 101 GLN A CA 1
ATOM 776 C C . GLN A 1 101 ? 14.709 12.492 -21.488 1.00 97.69 101 GLN A C 1
ATOM 778 O O . GLN A 1 101 ? 15.407 12.902 -22.411 1.00 97.69 101 GLN A O 1
ATOM 783 N N . THR A 1 102 ? 14.485 11.187 -21.311 1.00 97.50 102 THR A N 1
ATOM 784 C CA . THR A 1 102 ? 15.077 10.154 -22.172 1.00 97.50 102 THR A CA 1
ATOM 785 C C . THR A 1 102 ? 14.652 10.325 -23.632 1.00 97.50 102 THR A C 1
ATOM 787 O O . THR A 1 102 ? 15.470 10.169 -24.535 1.00 97.50 102 THR A O 1
ATOM 790 N N . GLN A 1 103 ? 13.394 10.686 -23.904 1.00 97.56 103 GLN A N 1
ATOM 791 C CA . GLN A 1 103 ? 12.948 10.974 -25.272 1.00 97.56 103 GLN A CA 1
ATOM 792 C C . GLN A 1 103 ? 13.647 12.199 -25.875 1.00 97.56 103 GLN A C 1
ATOM 794 O O . GLN A 1 103 ? 13.965 12.194 -27.065 1.00 97.56 103 GLN A O 1
ATOM 799 N N . GLU A 1 104 ? 13.880 13.247 -25.087 1.00 97.62 104 GLU A N 1
ATOM 800 C CA . GLU A 1 104 ? 14.619 14.437 -25.522 1.00 97.62 104 GLU A CA 1
ATOM 801 C C . GLU A 1 104 ? 16.098 14.120 -25.779 1.00 97.62 104 GLU A C 1
ATOM 803 O O . GLU A 1 104 ? 16.640 14.526 -26.809 1.00 97.62 104 GLU A O 1
ATOM 808 N N . GLU A 1 105 ? 16.726 13.309 -24.926 1.00 97.31 105 GLU A N 1
ATOM 809 C CA . GLU A 1 105 ? 18.090 12.811 -25.124 1.00 97.31 105 GLU A CA 1
ATOM 810 C C . GLU A 1 105 ? 18.207 11.966 -26.400 1.00 97.31 105 GLU A C 1
ATOM 812 O O . GLU A 1 105 ? 19.097 12.206 -27.218 1.00 97.31 105 GLU A O 1
ATOM 817 N N . VAL A 1 106 ? 17.272 11.036 -26.632 1.00 97.69 106 VAL A N 1
ATOM 818 C CA . VAL A 1 106 ? 17.225 10.215 -27.855 1.00 97.69 106 VAL A CA 1
ATOM 819 C C . VAL A 1 106 ? 17.053 11.087 -29.098 1.00 97.69 106 VAL A C 1
ATOM 821 O O . VAL A 1 106 ? 17.745 10.866 -30.092 1.00 97.69 106 VAL A O 1
ATOM 824 N N . LYS A 1 107 ? 16.187 12.109 -29.056 1.00 97.75 107 LYS A N 1
ATOM 825 C CA . LYS A 1 107 ? 16.043 13.071 -30.162 1.00 97.75 107 LYS A CA 1
ATOM 826 C C . LYS A 1 107 ? 17.344 13.830 -30.416 1.00 97.75 107 LYS A C 1
ATOM 828 O O . LYS A 1 107 ? 17.779 13.909 -31.561 1.00 97.75 107 LYS A O 1
ATOM 833 N N . GLY A 1 108 ? 17.997 14.326 -29.365 1.00 97.50 108 GLY A N 1
ATOM 834 C CA . GLY A 1 108 ? 19.282 15.017 -29.482 1.00 97.50 108 GLY A CA 1
ATOM 835 C C . GLY A 1 108 ? 20.386 14.121 -30.053 1.00 97.50 108 GLY A C 1
ATOM 836 O O . GLY A 1 108 ? 21.171 14.558 -30.895 1.00 97.50 108 GLY A O 1
ATOM 837 N N . MET A 1 109 ? 20.431 12.850 -29.647 1.00 97.44 109 MET A N 1
ATOM 838 C CA . MET A 1 109 ? 21.342 11.858 -30.224 1.00 97.44 109 MET A CA 1
ATOM 839 C C . MET A 1 109 ? 21.030 11.578 -31.694 1.00 97.44 109 MET A C 1
ATOM 841 O O . MET A 1 109 ? 21.957 11.474 -32.494 1.00 97.44 109 MET A O 1
ATOM 845 N N . HIS A 1 110 ? 19.751 11.483 -32.057 1.00 97.81 110 HIS A N 1
ATOM 846 C CA . HIS A 1 110 ? 19.331 11.261 -33.436 1.00 97.81 110 HIS A CA 1
ATOM 847 C C . HIS A 1 110 ? 19.767 12.411 -34.349 1.00 97.81 110 HIS A C 1
ATOM 849 O O . HIS A 1 110 ? 20.386 12.159 -35.378 1.00 97.81 110 HIS A O 1
ATOM 855 N N . THR A 1 111 ? 19.568 13.664 -33.930 1.00 97.69 111 THR A N 1
ATOM 856 C CA . THR A 1 111 ? 20.050 14.838 -34.675 1.00 97.69 111 THR A CA 1
ATOM 857 C C . THR A 1 111 ? 21.570 14.813 -34.854 1.00 97.69 111 THR A C 1
ATOM 859 O O . THR A 1 111 ? 22.056 14.942 -35.974 1.00 97.69 111 THR A O 1
ATOM 862 N N . LYS A 1 112 ? 22.340 14.549 -33.787 1.00 97.69 112 LYS A N 1
ATOM 863 C CA . LYS A 1 112 ? 23.810 14.427 -33.885 1.00 97.69 112 LYS A CA 1
ATOM 864 C C . LYS A 1 112 ? 24.242 13.302 -34.827 1.00 97.69 112 LYS A C 1
ATOM 866 O O . LYS A 1 112 ? 25.238 13.432 -35.543 1.00 97.69 112 LYS A O 1
ATOM 871 N N . PHE A 1 113 ? 23.516 12.186 -34.817 1.00 97.62 113 PHE A N 1
ATOM 872 C CA . PHE A 1 113 ? 23.758 11.072 -35.725 1.00 97.62 113 PHE A CA 1
ATOM 873 C C . PHE A 1 113 ? 23.507 11.477 -37.185 1.00 97.62 113 PHE A C 1
ATOM 875 O O . PHE A 1 113 ? 24.348 11.192 -38.036 1.00 97.62 113 PHE A O 1
ATOM 882 N N . GLU A 1 114 ? 22.409 12.178 -37.478 1.00 97.38 114 GLU A N 1
ATOM 883 C CA . GLU A 1 114 ? 22.107 12.691 -38.821 1.00 97.38 114 GLU A CA 1
ATOM 884 C C . GLU A 1 114 ? 23.159 13.693 -39.314 1.00 97.38 114 GLU A C 1
ATOM 886 O O . GLU A 1 114 ? 23.639 13.560 -40.440 1.00 97.38 114 GLU A O 1
ATOM 891 N N . GLU A 1 115 ? 23.581 14.635 -38.465 1.00 96.81 115 GLU A N 1
ATOM 892 C CA . GLU A 1 115 ? 24.652 15.596 -38.766 1.00 96.81 115 GLU A CA 1
ATOM 893 C C . GLU A 1 115 ? 25.976 14.889 -39.095 1.00 96.81 115 GLU A C 1
ATOM 895 O O . GLU A 1 115 ? 26.625 15.183 -40.102 1.00 96.81 115 GLU A O 1
ATOM 900 N N . THR A 1 116 ? 26.355 13.902 -38.277 1.00 97.19 116 THR A N 1
ATOM 901 C CA . THR A 1 116 ? 27.575 13.105 -38.484 1.00 97.19 116 THR A CA 1
ATOM 902 C C . THR A 1 116 ? 27.494 12.300 -39.782 1.00 97.19 116 THR A C 1
ATOM 904 O O . THR A 1 116 ? 28.455 12.242 -40.549 1.00 97.19 116 THR A O 1
ATOM 907 N N . ASN A 1 117 ? 26.339 11.693 -40.064 1.00 95.81 117 ASN A N 1
ATOM 908 C CA . ASN A 1 117 ? 26.114 10.923 -41.283 1.00 95.81 117 ASN A CA 1
ATOM 909 C C . ASN A 1 117 ? 26.155 11.818 -42.536 1.00 95.81 117 ASN A C 1
ATOM 911 O O . ASN A 1 117 ? 26.749 11.444 -43.546 1.00 95.81 117 ASN A O 1
ATOM 915 N N . ALA A 1 118 ? 25.586 13.026 -42.466 1.00 96.00 118 ALA A N 1
ATOM 916 C CA . ALA A 1 118 ? 25.661 14.015 -43.539 1.00 96.00 118 ALA A CA 1
ATOM 917 C C . ALA A 1 118 ? 27.111 14.450 -43.814 1.00 96.00 118 ALA A C 1
ATOM 919 O O . ALA A 1 118 ? 27.527 14.501 -44.974 1.00 96.00 118 ALA A O 1
ATOM 920 N N . LEU A 1 119 ? 27.903 14.686 -42.761 1.00 96.38 119 LEU A N 1
ATOM 921 C CA . LEU A 1 119 ? 29.331 14.986 -42.888 1.00 96.38 119 LEU A CA 1
ATOM 922 C C . LEU A 1 119 ? 30.095 13.829 -43.547 1.00 96.38 119 LEU A C 1
ATOM 924 O O . LEU A 1 119 ? 30.903 14.058 -44.446 1.00 96.38 119 LEU A O 1
ATOM 928 N N . LEU A 1 120 ? 29.812 12.584 -43.153 1.00 96.00 120 LEU A N 1
ATOM 929 C CA . LEU A 1 120 ? 30.438 11.404 -43.749 1.00 96.00 120 LEU A CA 1
ATOM 930 C C . LEU A 1 120 ? 30.114 11.276 -45.245 1.00 96.00 120 LEU A C 1
ATOM 932 O O . LEU A 1 120 ? 31.020 11.028 -46.040 1.00 96.00 120 LEU A O 1
ATOM 936 N N . ARG A 1 121 ? 28.855 11.494 -45.647 1.00 96.12 121 ARG A N 1
ATOM 937 C CA . ARG A 1 121 ? 28.450 11.511 -47.066 1.00 96.12 121 ARG A CA 1
ATOM 938 C C . ARG A 1 121 ? 29.201 12.579 -47.858 1.00 96.12 121 ARG A C 1
ATOM 940 O O . ARG A 1 121 ? 29.772 12.271 -48.902 1.00 96.12 121 ARG A O 1
ATOM 947 N N . ALA A 1 122 ? 29.302 13.792 -47.311 1.00 94.81 122 ALA A N 1
ATOM 948 C CA . ALA A 1 122 ? 30.050 14.884 -47.932 1.00 94.81 122 ALA A CA 1
ATOM 949 C C . ALA A 1 122 ? 31.541 14.543 -48.129 1.00 94.81 122 ALA A C 1
ATOM 951 O O . ALA A 1 122 ? 32.108 14.850 -49.179 1.00 94.81 122 ALA A O 1
ATOM 952 N N . VAL A 1 123 ? 32.170 13.868 -47.158 1.00 94.81 123 VAL A N 1
ATOM 953 C CA . VAL A 1 123 ? 33.572 13.417 -47.247 1.00 94.81 123 VAL A CA 1
ATOM 954 C C . VAL A 1 123 ? 33.744 12.287 -48.269 1.00 94.81 123 VAL A C 1
ATOM 956 O O . VAL A 1 123 ? 34.708 12.297 -49.035 1.00 94.81 123 VAL A O 1
ATOM 959 N N . LEU A 1 124 ? 32.814 11.329 -48.309 1.00 94.94 124 LEU A N 1
ATOM 960 C CA . LEU A 1 124 ? 32.859 10.183 -49.225 1.00 94.94 124 LEU A CA 1
ATOM 961 C C . LEU A 1 124 ? 32.386 10.509 -50.651 1.00 94.94 124 LEU A C 1
ATOM 963 O O . LEU A 1 124 ? 32.558 9.675 -51.539 1.00 94.94 124 LEU A O 1
ATOM 967 N N . LYS A 1 125 ? 31.830 11.707 -50.886 1.00 85.94 125 LYS A N 1
ATOM 968 C CA . LYS A 1 125 ? 31.185 12.114 -52.150 1.00 85.94 125 LYS A CA 1
ATOM 969 C C . LYS A 1 125 ? 30.060 11.160 -52.587 1.00 85.94 125 LYS A C 1
ATOM 971 O O . LYS A 1 125 ? 29.880 10.935 -53.785 1.00 85.94 125 LYS A O 1
ATOM 976 N N . LEU A 1 126 ? 29.344 10.596 -51.613 1.00 75.56 126 LEU A N 1
ATOM 977 C CA . LEU A 1 126 ? 28.085 9.868 -51.809 1.00 75.56 126 LEU A CA 1
ATOM 978 C C . LEU A 1 126 ? 26.919 10.856 -51.757 1.00 75.56 126 LEU A C 1
ATOM 980 O O . LEU A 1 126 ? 26.026 10.739 -52.621 1.00 75.56 126 LEU A O 1
#

Radius of gyration: 45.9 Å; chains: 1; bounding box: 110×44×103 Å

Foldseek 3Di:
DDDDPPDDDPPPDDDQDPLRVVLVVCCVVPVPDCPCVVVVNDDPPVDDDCPPPVNVVVVVVVVVVVVVVVVVVVVVVVVVVVVVVVVVVVVVVVVVVVVVVVVVVVVVVVVVVVVVVVVVCVVVVD

Organism: Zea mays (NCBI:txid4577)

Sequence (126 aa):
MVAEKERELEEGEAQKSPSKIVADSLSQISRSSTFLPNIGVPTTSKTGRSTSLAAQAHMQAQFEEKLQAEREEAARKQEELQAQLQAQQAALEENQSLLRQTQEEVKGMHTKFEETNALLRAVLKL

pLDDT: mean 85.05, std 16.22, range [38.09, 98.06]

Secondary structure (DSSP, 8-state):
-------PPPTT-----HHHHHHHHHHHH-TT--HHHHTT-----S-S----HHHHHHHHHHHHHHHHHHHHHHHHHHHHHHHHHHHHHHHHHHHHHHHHHHHHHHHHHHHHHHHHHHHHHHHHT-